Protein AF-H3NKQ8-F1 (afdb_monomer)

Nearest PDB structures (foldseek):
  8zra-assembly1_A  TM=7.911E-01  e=4.138E-03  Bacillus amyloliquefaciens
  3pnw-assembly1_C  TM=6.379E-01  e=1.163E-01  Homo sapiens
  4ova-assembly1_C  TM=5.927E-01  e=8.490E-02  Homo sapiens
  4qw2-assembly1_A  TM=5.713E-01  e=1.697E-01  Homo sapiens
  1ci0-assembly1_B  TM=4.087E-01  e=2.636E-01  Saccharomyces cerevisiae

Mean predicted aligned error: 16.02 Å

Foldseek 3Di:
DDDPVVDPDPCVRPDDPPPPPVVVPPPVPDPPPDPPPPPPDPPPLQADPLVVLLVVLVVQQVVQFKKWWWFDPDPPDDIDIAIFGFPDGDSFWTWGAHPPDRDIDIDTSRGTRDMGGDPPPPPPPDD

Sequence (127 aa):
MVDRSYLRSAAARNYQDRKMAKWMGFFLSEHQAALTQERLDPTDSVRLPQPTVYLWASQALSQGVAIQVTYQVAPTKPHQSFTGVVTDLTSDFILLKALQGQETRYLKLSQVLQMHLAPEATDQSAP

Radius of gyration: 22.15 Å; Cα contacts (8 Å, |Δi|>4): 154; chains: 1; bounding box: 40×54×64 Å

Structure (mmCIF, N/CA/C/O backbone):
data_AF-H3NKQ8-F1
#
_entry.id   AF-H3NKQ8-F1
#
loop_
_atom_site.group_PDB
_atom_site.id
_atom_site.type_symbol
_atom_site.label_atom_id
_atom_site.label_alt_id
_atom_site.label_comp_id
_atom_site.label_asym_id
_atom_site.label_entity_id
_atom_site.label_seq_id
_atom_site.pdbx_PDB_ins_code
_atom_site.Cartn_x
_atom_site.Cartn_y
_atom_site.Cartn_z
_atom_site.occupancy
_atom_site.B_iso_or_equiv
_atom_site.auth_seq_id
_atom_site.auth_comp_id
_atom_site.auth_asym_id
_atom_site.auth_atom_id
_atom_site.pdbx_PDB_model_num
ATOM 1 N N . MET A 1 1 ? 5.485 -34.078 -22.708 1.00 61.19 1 MET A N 1
ATOM 2 C CA . MET A 1 1 ? 6.953 -33.950 -22.838 1.00 61.19 1 MET A CA 1
ATOM 3 C C . MET A 1 1 ? 7.215 -33.422 -24.241 1.00 61.19 1 MET A C 1
ATOM 5 O O . MET A 1 1 ? 6.723 -34.036 -25.174 1.00 61.19 1 MET A O 1
ATOM 9 N N . VAL A 1 2 ? 7.812 -32.236 -24.399 1.00 67.94 2 VAL A N 1
ATOM 10 C CA . VAL A 1 2 ? 8.033 -31.637 -25.732 1.00 67.94 2 VAL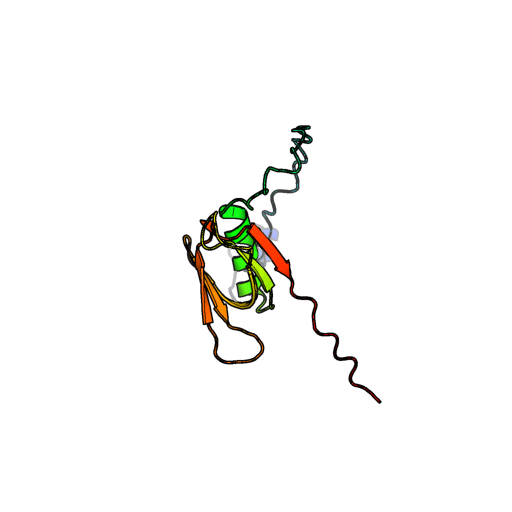 A CA 1
ATOM 11 C C . VAL A 1 2 ? 9.310 -32.225 -26.311 1.00 67.94 2 VAL A C 1
ATOM 13 O O . VAL A 1 2 ? 10.360 -32.114 -25.678 1.00 67.94 2 VAL A O 1
ATOM 16 N N . ASP A 1 3 ? 9.222 -32.839 -27.487 1.00 65.25 3 ASP A N 1
ATOM 17 C CA . ASP A 1 3 ? 10.403 -33.288 -28.214 1.00 65.25 3 ASP A CA 1
ATOM 18 C C . ASP A 1 3 ? 11.149 -32.070 -28.775 1.00 65.25 3 ASP A C 1
ATOM 20 O O . ASP A 1 3 ? 10.568 -31.233 -29.459 1.00 65.25 3 ASP A O 1
ATOM 24 N N . ARG A 1 4 ? 12.431 -31.946 -28.424 1.00 70.75 4 ARG A N 1
ATOM 25 C CA . ARG A 1 4 ? 13.326 -30.838 -28.797 1.00 70.75 4 ARG A CA 1
ATOM 26 C C . ARG A 1 4 ? 14.561 -31.323 -29.556 1.00 70.75 4 ARG A C 1
ATOM 28 O O . ARG A 1 4 ? 15.544 -30.590 -29.685 1.00 70.75 4 ARG A O 1
ATOM 35 N N . SER A 1 5 ? 14.520 -32.555 -30.054 1.00 74.50 5 SER A N 1
ATOM 36 C CA . SER A 1 5 ? 15.581 -33.194 -30.840 1.00 74.50 5 SER A CA 1
ATOM 37 C C . SER A 1 5 ? 16.024 -32.363 -32.057 1.00 74.50 5 SER A C 1
ATOM 39 O O . SER A 1 5 ? 17.195 -32.410 -32.440 1.00 74.50 5 SER A O 1
ATOM 41 N N . TYR A 1 6 ? 15.139 -31.510 -32.584 1.00 77.56 6 TYR A N 1
ATOM 42 C CA . TYR A 1 6 ? 15.409 -30.589 -33.692 1.00 77.56 6 TYR A CA 1
ATOM 43 C C . TYR A 1 6 ? 16.384 -29.437 -33.365 1.00 77.56 6 TYR A C 1
ATOM 45 O O . TYR A 1 6 ? 16.918 -28.811 -34.280 1.00 77.56 6 TYR A O 1
ATOM 53 N N . LEU A 1 7 ? 16.665 -29.137 -32.089 1.00 74.88 7 LEU A N 1
ATOM 54 C CA . LEU A 1 7 ? 17.656 -28.116 -31.717 1.00 74.88 7 LEU A CA 1
ATOM 55 C C . LEU A 1 7 ? 19.077 -28.664 -31.883 1.00 74.88 7 LEU A C 1
ATOM 57 O O . LEU A 1 7 ? 19.391 -29.736 -31.375 1.00 74.88 7 LEU A O 1
ATOM 61 N N . ARG A 1 8 ? 19.960 -27.930 -32.568 1.00 75.81 8 ARG A N 1
ATOM 62 C CA . ARG A 1 8 ? 21.320 -28.397 -32.907 1.00 75.81 8 ARG A CA 1
ATOM 63 C C . ARG A 1 8 ? 22.296 -28.384 -31.720 1.00 75.81 8 ARG A C 1
ATOM 65 O O . ARG A 1 8 ? 23.255 -29.147 -31.718 1.00 75.81 8 ARG A O 1
ATOM 72 N N . SER A 1 9 ? 22.062 -27.541 -30.711 1.00 69.06 9 SER A N 1
ATOM 73 C CA . SER A 1 9 ? 22.920 -27.428 -29.525 1.00 69.06 9 SER A CA 1
ATOM 74 C C . SER A 1 9 ? 22.377 -28.244 -28.346 1.00 69.06 9 SER A C 1
ATOM 76 O O . SER A 1 9 ? 21.209 -28.138 -27.970 1.00 69.06 9 SER A O 1
ATOM 78 N N . ALA A 1 10 ? 23.247 -29.043 -27.717 1.00 70.19 10 ALA A N 1
ATOM 79 C CA . ALA A 1 10 ? 22.887 -29.864 -26.555 1.00 70.19 10 ALA A CA 1
ATOM 80 C C . ALA A 1 10 ? 22.404 -29.012 -25.365 1.00 70.19 10 ALA A C 1
ATOM 82 O O . ALA A 1 10 ? 21.486 -29.404 -24.646 1.00 70.19 10 ALA A O 1
ATOM 83 N N . ALA A 1 11 ? 22.962 -27.807 -25.211 1.00 66.81 11 ALA A N 1
ATOM 84 C CA . ALA A 1 11 ? 22.552 -26.844 -24.193 1.00 66.81 11 ALA A CA 1
ATOM 85 C C . ALA A 1 11 ? 21.078 -26.423 -24.333 1.00 66.81 11 ALA A C 1
ATOM 87 O O . ALA A 1 11 ? 20.374 -26.342 -23.332 1.00 66.81 11 ALA A O 1
ATOM 88 N N . ALA A 1 12 ? 20.581 -26.215 -25.559 1.00 69.88 12 ALA A N 1
ATOM 89 C CA . ALA A 1 12 ? 19.195 -25.804 -25.790 1.00 69.88 12 ALA A CA 1
ATOM 90 C C . ALA A 1 12 ? 18.194 -26.960 -25.600 1.00 69.88 12 ALA A C 1
ATOM 92 O O . ALA A 1 12 ? 17.068 -26.736 -25.156 1.00 69.88 12 ALA A O 1
ATOM 93 N N . ARG A 1 13 ? 18.614 -28.205 -25.874 1.00 75.62 13 ARG A N 1
ATOM 94 C CA . ARG A 1 13 ? 17.810 -29.414 -25.610 1.00 75.62 13 ARG A CA 1
ATOM 95 C C . ARG A 1 13 ? 17.565 -29.619 -24.116 1.00 75.62 13 ARG A C 1
ATOM 97 O O . ARG A 1 13 ? 16.445 -29.927 -23.722 1.00 75.62 13 ARG A O 1
ATOM 104 N N . ASN A 1 14 ? 18.596 -29.384 -23.305 1.00 67.56 14 ASN A N 1
ATOM 105 C CA . ASN A 1 14 ? 18.554 -29.538 -21.849 1.00 67.56 14 ASN A CA 1
ATOM 106 C C . ASN A 1 14 ? 18.076 -28.276 -21.113 1.00 67.56 14 ASN A C 1
ATOM 108 O O . ASN A 1 14 ? 17.946 -28.293 -19.889 1.00 67.56 14 ASN A O 1
ATOM 112 N N . TYR A 1 15 ? 17.810 -27.178 -21.831 1.00 66.62 15 TYR A N 1
ATOM 113 C CA . TYR A 1 15 ? 17.345 -25.939 -21.221 1.00 66.62 15 TYR A CA 1
ATOM 114 C C . TYR A 1 15 ? 15.902 -26.090 -20.731 1.00 66.62 15 TYR A C 1
ATOM 116 O O . TYR A 1 15 ? 14.929 -25.962 -21.483 1.00 66.62 15 TYR A O 1
ATOM 124 N N . GLN A 1 16 ? 15.759 -26.368 -19.441 1.00 62.59 16 GLN A N 1
ATOM 125 C CA . GLN A 1 16 ? 14.500 -26.218 -18.732 1.00 62.59 16 GLN A CA 1
ATOM 126 C C . GLN A 1 16 ? 14.322 -24.739 -18.412 1.00 62.59 16 GLN A C 1
ATOM 128 O O . GLN A 1 16 ? 15.048 -24.174 -17.593 1.00 62.59 16 GLN A O 1
ATOM 133 N N . ASP A 1 17 ? 13.355 -24.112 -19.075 1.00 58.88 17 ASP A N 1
ATOM 134 C CA . ASP A 1 17 ? 12.901 -22.790 -18.679 1.00 58.88 17 ASP A CA 1
ATOM 135 C C . ASP A 1 17 ? 12.337 -22.913 -17.260 1.00 58.88 17 ASP A C 1
ATOM 137 O O . ASP A 1 17 ? 11.277 -23.514 -17.042 1.00 58.88 17 ASP A O 1
ATOM 141 N N . ARG A 1 18 ? 13.093 -22.429 -16.270 1.00 57.31 18 ARG A N 1
ATOM 142 C CA . ARG A 1 18 ? 12.594 -22.257 -14.908 1.00 57.31 18 ARG A CA 1
ATOM 143 C C . ARG A 1 18 ? 11.578 -21.126 -14.976 1.00 57.31 18 ARG A C 1
ATOM 145 O O . ARG A 1 18 ? 11.929 -19.966 -14.758 1.00 57.31 18 ARG A O 1
ATOM 152 N N . LYS A 1 19 ? 10.347 -21.496 -15.348 1.00 52.03 19 LYS A N 1
ATOM 153 C CA . LYS A 1 19 ? 9.148 -20.658 -15.381 1.00 52.03 19 LYS A CA 1
ATOM 154 C C . LYS A 1 19 ? 9.276 -19.528 -14.363 1.00 52.03 19 LYS A C 1
ATOM 156 O O . LYS A 1 19 ? 9.393 -19.794 -13.173 1.00 52.03 19 LYS A O 1
ATOM 161 N N . MET A 1 20 ? 9.251 -18.287 -14.843 1.00 57.06 20 MET A N 1
ATOM 162 C CA . MET A 1 20 ? 8.946 -17.105 -14.027 1.00 57.06 20 MET A CA 1
ATOM 163 C C . MET A 1 20 ? 9.839 -16.863 -12.790 1.00 57.06 20 MET A C 1
ATOM 165 O O . MET A 1 20 ? 9.456 -16.102 -11.915 1.00 57.06 20 MET A O 1
ATOM 169 N N . ALA A 1 21 ? 11.057 -17.410 -12.716 1.00 54.19 21 ALA A N 1
ATOM 170 C CA . ALA A 1 21 ? 12.001 -17.051 -11.643 1.00 54.19 21 ALA A CA 1
ATOM 171 C C . ALA A 1 21 ? 12.859 -15.811 -11.975 1.00 54.19 21 ALA A C 1
ATOM 173 O O . ALA A 1 21 ? 13.570 -15.296 -11.119 1.00 54.19 21 ALA A O 1
ATOM 174 N N . LYS A 1 22 ? 12.805 -15.317 -13.222 1.00 55.19 22 LYS A N 1
ATOM 175 C CA . LYS A 1 22 ? 13.591 -14.151 -13.670 1.00 55.19 22 LYS A CA 1
ATOM 176 C C . LYS A 1 22 ? 12.932 -12.796 -13.381 1.00 55.19 22 LYS A C 1
ATOM 178 O O . LYS A 1 22 ? 13.619 -11.787 -13.442 1.00 55.19 22 LYS A O 1
ATOM 183 N N . TRP A 1 23 ? 11.641 -12.762 -13.040 1.00 51.94 23 TRP A N 1
ATOM 184 C CA . TRP A 1 23 ? 10.900 -11.516 -12.767 1.00 51.94 23 TRP A CA 1
ATOM 185 C C . TRP A 1 23 ? 10.778 -11.179 -11.273 1.00 51.94 23 TRP A C 1
ATOM 187 O O . TRP A 1 23 ? 10.169 -10.180 -10.921 1.00 51.94 23 TRP A O 1
ATOM 197 N N . MET A 1 24 ? 11.393 -11.981 -10.398 1.00 51.34 24 MET A N 1
ATOM 198 C CA . MET A 1 24 ? 11.428 -11.756 -8.944 1.00 51.34 24 MET A CA 1
ATOM 199 C C . MET A 1 24 ? 12.809 -11.292 -8.445 1.00 51.34 24 MET A C 1
ATOM 201 O O . MET A 1 24 ? 13.062 -11.301 -7.246 1.00 51.34 24 MET A O 1
ATOM 205 N N . GLY A 1 25 ? 13.727 -10.945 -9.356 1.00 53.59 25 GLY A N 1
ATOM 206 C CA . GLY A 1 25 ? 15.157 -10.813 -9.050 1.00 53.59 25 GLY A CA 1
ATOM 207 C C . GLY A 1 25 ? 15.843 -9.543 -9.546 1.00 53.59 25 GLY A C 1
ATOM 208 O O . GLY A 1 25 ? 17.067 -9.501 -9.522 1.00 53.59 25 GLY A O 1
ATOM 209 N N . PHE A 1 26 ? 15.107 -8.517 -9.983 1.00 53.56 26 PHE A N 1
ATOM 210 C CA . PHE A 1 26 ? 15.678 -7.169 -10.100 1.00 53.56 26 PHE A CA 1
ATOM 211 C C . PHE A 1 26 ? 15.321 -6.374 -8.843 1.00 53.56 26 PHE A C 1
ATOM 213 O O . PHE A 1 26 ? 14.600 -5.382 -8.878 1.00 53.56 26 PHE A O 1
ATOM 220 N N . PHE A 1 27 ? 15.808 -6.860 -7.700 1.00 52.34 27 PHE A N 1
ATOM 221 C CA . PHE A 1 27 ? 16.087 -5.965 -6.590 1.00 52.34 27 PHE A CA 1
ATOM 222 C C . PHE A 1 27 ? 17.249 -5.114 -7.098 1.00 52.34 27 PHE A C 1
ATOM 224 O O . PHE A 1 27 ? 18.340 -5.640 -7.319 1.00 52.34 27 PHE A O 1
ATOM 231 N N . LEU A 1 28 ? 17.006 -3.834 -7.387 1.00 53.09 28 LEU A N 1
ATOM 232 C CA . LEU A 1 28 ? 18.100 -2.877 -7.471 1.00 53.09 28 LEU A CA 1
ATOM 233 C C . LEU A 1 28 ? 18.793 -2.956 -6.117 1.00 53.09 28 LEU A C 1
ATOM 235 O O . LEU A 1 28 ? 18.274 -2.457 -5.120 1.00 53.09 28 LEU A O 1
ATOM 239 N N . SER A 1 29 ? 19.908 -3.683 -6.083 1.00 48.25 29 SER A N 1
ATOM 240 C CA . SER A 1 29 ? 20.848 -3.633 -4.986 1.00 48.25 29 SER A CA 1
ATOM 241 C C . SER A 1 29 ? 21.073 -2.169 -4.653 1.00 48.25 29 SER A C 1
ATOM 243 O O . SER A 1 29 ? 21.352 -1.347 -5.525 1.00 48.25 29 SER A O 1
ATOM 245 N N . GLU A 1 30 ? 20.870 -1.884 -3.380 1.00 50.16 30 GLU A N 1
ATOM 246 C CA . GLU A 1 30 ? 21.341 -0.732 -2.642 1.00 50.16 30 GLU A CA 1
ATOM 247 C C . GLU A 1 30 ? 22.533 -0.039 -3.318 1.00 50.16 30 GLU A C 1
ATOM 249 O O . GLU A 1 30 ? 23.685 -0.444 -3.175 1.00 50.16 30 GLU A O 1
ATOM 254 N N . HIS A 1 31 ? 22.265 1.074 -4.001 1.00 50.19 31 HIS A N 1
ATOM 255 C CA . HIS A 1 31 ? 23.230 2.159 -4.027 1.00 50.19 31 HIS A CA 1
ATOM 256 C C . HIS A 1 31 ? 22.900 3.087 -2.868 1.00 50.19 31 HIS A C 1
ATOM 258 O O . HIS A 1 31 ? 22.125 4.035 -2.976 1.00 50.19 31 HIS A O 1
ATOM 264 N N . GLN A 1 32 ? 23.537 2.765 -1.745 1.00 51.09 32 GLN A N 1
ATOM 265 C CA . GLN A 1 32 ? 23.965 3.686 -0.705 1.00 51.09 32 GLN A CA 1
ATOM 266 C C . GLN A 1 32 ? 24.682 4.894 -1.350 1.00 51.09 32 GLN A C 1
ATOM 268 O O . GLN A 1 32 ? 25.905 4.947 -1.414 1.00 51.09 32 GLN A O 1
ATOM 273 N N . ALA A 1 33 ? 23.935 5.850 -1.893 1.00 45.25 33 ALA A N 1
ATOM 274 C CA . ALA A 1 33 ? 24.483 7.059 -2.503 1.00 45.25 33 ALA A CA 1
ATOM 275 C C . ALA A 1 33 ? 23.627 8.272 -2.144 1.00 45.25 33 ALA A C 1
ATOM 277 O O . ALA A 1 33 ? 23.139 8.977 -3.016 1.00 45.25 33 ALA A O 1
ATOM 278 N N . ALA A 1 34 ? 23.428 8.474 -0.843 1.00 44.88 34 ALA A N 1
ATOM 279 C CA . ALA A 1 34 ? 23.283 9.790 -0.236 1.00 44.88 34 ALA A CA 1
ATOM 280 C C . ALA A 1 34 ? 23.088 9.611 1.272 1.00 44.88 34 ALA A C 1
ATOM 282 O O . ALA A 1 34 ? 22.002 9.780 1.815 1.00 44.88 34 ALA A O 1
ATOM 283 N N . LEU A 1 35 ? 24.196 9.389 1.978 1.00 45.34 35 LEU A N 1
ATOM 284 C CA . LEU A 1 35 ? 24.434 10.137 3.213 1.00 45.34 35 LEU A CA 1
ATOM 285 C C . LEU A 1 35 ? 24.505 11.637 2.862 1.00 45.34 35 LEU A C 1
ATOM 287 O O . LEU A 1 35 ? 25.530 12.281 3.065 1.00 45.34 35 LEU A O 1
ATOM 291 N N . THR A 1 36 ? 23.440 12.203 2.287 1.00 45.84 36 THR A N 1
ATOM 292 C CA . THR A 1 36 ? 23.259 13.640 2.350 1.00 45.84 36 THR A CA 1
ATOM 293 C C . THR A 1 36 ? 22.854 13.864 3.784 1.00 45.84 36 THR A C 1
ATOM 295 O O . THR A 1 36 ? 21.748 13.534 4.206 1.00 45.84 36 THR A O 1
ATOM 298 N N . GLN A 1 37 ? 23.829 14.332 4.547 1.00 45.09 37 GLN A N 1
ATOM 299 C CA . GLN A 1 37 ? 23.651 15.012 5.810 1.00 45.09 37 GLN A CA 1
ATOM 300 C C . GLN A 1 37 ? 22.736 16.226 5.583 1.00 45.09 37 GLN A C 1
ATOM 302 O O . GLN A 1 37 ? 23.171 17.368 5.686 1.00 45.09 37 GLN A O 1
ATOM 307 N N . GLU A 1 38 ? 21.466 16.011 5.259 1.00 44.53 38 GLU A N 1
ATOM 308 C CA . GLU A 1 38 ? 20.452 16.965 5.646 1.00 44.53 38 GLU A CA 1
ATOM 309 C C . GLU A 1 38 ? 20.204 16.669 7.111 1.00 44.53 38 GLU A C 1
ATOM 311 O O . GLU A 1 38 ? 19.649 15.647 7.506 1.00 44.53 38 GLU A O 1
ATOM 316 N N . ARG A 1 39 ? 20.785 17.544 7.922 1.00 45.75 39 ARG A N 1
ATOM 317 C CA . ARG A 1 39 ? 20.351 17.874 9.265 1.00 45.75 39 ARG A CA 1
ATOM 318 C C . ARG A 1 39 ? 18.821 17.942 9.259 1.00 45.75 39 ARG A C 1
ATOM 320 O O . ARG A 1 39 ? 18.261 18.997 9.008 1.00 45.75 39 ARG A O 1
ATOM 327 N N . LEU A 1 40 ? 18.170 16.799 9.462 1.00 45.19 40 LEU A N 1
ATOM 328 C CA . LEU A 1 40 ? 16.734 16.725 9.658 1.00 45.19 40 LEU A CA 1
ATOM 329 C C . LEU A 1 40 ? 16.482 17.439 10.978 1.00 45.19 40 LEU A C 1
ATOM 331 O O . LEU A 1 40 ? 16.799 16.919 12.052 1.00 45.19 40 LEU A O 1
ATOM 335 N N . ASP A 1 41 ? 15.998 18.672 10.885 1.00 44.56 41 ASP A N 1
ATOM 336 C CA . ASP A 1 41 ? 15.427 19.349 12.030 1.00 44.56 41 ASP A CA 1
ATOM 337 C C . ASP A 1 41 ? 14.373 18.404 12.637 1.00 44.56 41 ASP A C 1
ATOM 339 O O . ASP A 1 41 ? 13.539 17.865 11.907 1.00 44.56 41 ASP A O 1
ATOM 343 N N . PRO A 1 42 ? 14.362 18.181 13.962 1.00 48.56 42 PRO A N 1
ATOM 344 C CA . PRO A 1 42 ? 13.427 17.257 14.619 1.00 48.56 42 PRO A CA 1
ATOM 345 C C . PRO A 1 42 ? 11.948 17.683 14.507 1.00 48.56 42 PRO A C 1
ATOM 347 O O . PRO A 1 42 ? 11.070 17.027 15.065 1.00 48.56 42 PRO A O 1
ATOM 350 N N . THR A 1 43 ? 11.675 18.783 13.801 1.00 45.59 43 THR A N 1
ATOM 351 C CA . THR A 1 43 ? 10.347 19.323 13.497 1.00 45.59 43 THR A CA 1
ATOM 352 C C . THR A 1 43 ? 9.837 18.883 12.121 1.00 45.59 43 THR A C 1
ATOM 354 O O . THR A 1 43 ? 8.631 18.947 11.883 1.00 45.59 43 THR A O 1
ATOM 357 N N . ASP A 1 44 ? 10.705 18.396 11.228 1.00 46.78 44 ASP A N 1
ATOM 358 C CA . ASP A 1 44 ? 10.257 17.824 9.963 1.00 46.78 44 ASP A CA 1
ATOM 359 C C . ASP A 1 44 ? 9.731 16.416 10.223 1.00 46.78 44 ASP A C 1
ATOM 361 O O . ASP A 1 44 ? 10.461 15.429 10.305 1.00 46.78 44 ASP A O 1
ATOM 365 N N . SER A 1 45 ? 8.416 16.325 10.391 1.00 54.75 45 SER A N 1
ATOM 366 C CA . SER A 1 45 ? 7.683 15.070 10.335 1.00 54.75 45 SER A CA 1
ATOM 367 C C . SER A 1 45 ? 7.950 14.418 8.974 1.00 54.75 45 SER A C 1
ATOM 369 O O . SER A 1 45 ? 7.272 14.734 7.994 1.00 54.75 45 SER A O 1
ATOM 371 N N . VAL A 1 46 ? 8.968 13.555 8.906 1.00 61.66 46 VAL A N 1
ATOM 372 C CA . VAL A 1 46 ? 9.390 12.846 7.694 1.00 61.66 46 VAL A CA 1
ATOM 373 C C . VAL A 1 46 ? 8.229 11.973 7.227 1.00 61.66 46 VAL A C 1
ATOM 375 O O . VAL A 1 46 ? 8.018 10.860 7.704 1.00 61.66 46 VAL A O 1
ATOM 378 N N . ARG A 1 47 ? 7.424 12.511 6.312 1.00 65.75 47 ARG A N 1
ATOM 379 C CA . ARG A 1 47 ? 6.391 11.759 5.605 1.00 65.75 47 ARG A CA 1
ATOM 380 C C . ARG A 1 47 ? 7.078 10.717 4.737 1.00 65.75 47 ARG A C 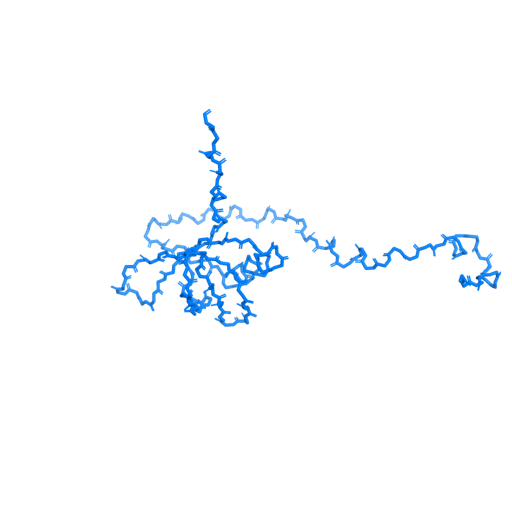1
ATOM 382 O O . ARG A 1 47 ? 7.942 11.062 3.932 1.00 65.75 47 ARG A O 1
ATOM 389 N N . LEU A 1 48 ? 6.669 9.457 4.868 1.00 75.38 48 LEU A N 1
ATOM 390 C CA . LEU A 1 48 ? 7.093 8.418 3.937 1.00 75.38 48 LEU A CA 1
ATOM 391 C C . LEU A 1 48 ? 6.732 8.826 2.494 1.00 75.38 48 LEU A C 1
ATOM 393 O O . LEU A 1 48 ? 5.597 9.243 2.238 1.00 75.38 48 LEU A O 1
ATOM 397 N N . PRO A 1 49 ? 7.655 8.676 1.527 1.00 80.38 49 PRO A N 1
ATOM 398 C CA . PRO A 1 49 ? 7.331 8.861 0.121 1.00 80.38 49 PRO A CA 1
ATOM 399 C C . PRO A 1 49 ? 6.195 7.917 -0.289 1.00 80.38 49 PRO A C 1
ATOM 401 O O . PRO A 1 49 ? 6.236 6.721 0.002 1.00 80.38 49 PRO A O 1
ATOM 404 N N . GLN A 1 50 ? 5.211 8.431 -1.029 1.00 81.38 50 GLN A N 1
ATOM 405 C CA . GLN A 1 50 ? 4.102 7.632 -1.569 1.00 81.38 50 GLN A CA 1
ATOM 406 C C . GLN A 1 50 ? 4.539 6.339 -2.292 1.00 81.38 50 GLN A C 1
ATOM 408 O O . GLN A 1 50 ? 3.925 5.305 -2.030 1.00 81.38 50 GLN A O 1
ATOM 413 N N . PRO A 1 51 ? 5.592 6.317 -3.144 1.00 81.38 51 PRO A N 1
ATOM 414 C CA . PRO A 1 51 ? 6.030 5.065 -3.769 1.00 81.38 51 PRO A CA 1
ATOM 415 C C . PRO A 1 51 ? 6.528 4.026 -2.752 1.00 81.38 51 PRO A C 1
ATOM 417 O O . PRO A 1 51 ? 6.304 2.832 -2.943 1.00 81.38 51 PRO A O 1
ATOM 420 N N . THR A 1 52 ? 7.144 4.457 -1.649 1.00 83.06 52 THR A N 1
ATOM 421 C CA . THR A 1 52 ? 7.589 3.566 -0.567 1.00 83.06 52 THR A CA 1
ATOM 422 C C . THR A 1 52 ? 6.397 2.982 0.188 1.00 83.06 52 THR A C 1
ATOM 424 O O . THR A 1 52 ? 6.359 1.781 0.440 1.00 83.06 52 THR A O 1
ATOM 427 N N . VAL A 1 53 ? 5.387 3.810 0.484 1.00 86.50 53 VAL A N 1
ATOM 428 C CA . VAL A 1 53 ? 4.119 3.371 1.097 1.00 86.50 53 VAL A CA 1
ATOM 429 C C . VAL A 1 53 ? 3.436 2.319 0.222 1.00 86.50 53 VAL A C 1
ATOM 431 O O . VAL A 1 53 ? 3.032 1.270 0.720 1.00 86.50 53 VAL A O 1
ATOM 434 N N . TYR A 1 54 ? 3.354 2.571 -1.088 1.00 86.94 54 TYR A N 1
ATOM 435 C CA . TYR A 1 54 ? 2.780 1.628 -2.046 1.00 86.94 54 TYR A CA 1
ATOM 436 C C . TYR A 1 54 ? 3.543 0.301 -2.053 1.00 86.94 54 TYR A C 1
ATOM 438 O O . TYR A 1 54 ? 2.933 -0.762 -1.955 1.00 86.94 54 TYR A O 1
ATOM 446 N N . LEU A 1 55 ? 4.876 0.358 -2.118 1.00 87.44 55 LEU A N 1
ATOM 447 C CA . LEU A 1 55 ? 5.724 -0.830 -2.104 1.00 87.44 55 LEU A CA 1
ATOM 448 C C . LEU A 1 55 ? 5.478 -1.671 -0.845 1.00 87.44 55 LEU A C 1
ATOM 450 O O . LEU A 1 55 ? 5.213 -2.868 -0.950 1.00 87.44 55 LEU A O 1
ATOM 454 N N . TRP A 1 56 ? 5.496 -1.055 0.337 1.00 86.06 56 TRP A N 1
ATOM 455 C CA . TRP A 1 56 ? 5.311 -1.774 1.600 1.00 86.06 56 TRP A CA 1
ATOM 456 C C . TRP A 1 56 ? 3.896 -2.335 1.745 1.00 86.06 56 TRP A C 1
ATOM 458 O O . TRP A 1 56 ? 3.727 -3.470 2.190 1.00 86.06 56 TRP A O 1
ATOM 468 N N . ALA A 1 57 ? 2.878 -1.590 1.309 1.00 87.00 57 ALA A N 1
ATOM 469 C CA . ALA A 1 57 ? 1.504 -2.080 1.289 1.00 87.00 57 ALA A CA 1
ATOM 470 C C . ALA A 1 57 ? 1.339 -3.253 0.310 1.00 87.00 57 ALA A C 1
ATOM 472 O O . ALA A 1 57 ? 0.637 -4.212 0.621 1.00 87.00 57 ALA A O 1
ATOM 473 N N . SER A 1 58 ? 2.017 -3.212 -0.844 1.00 86.2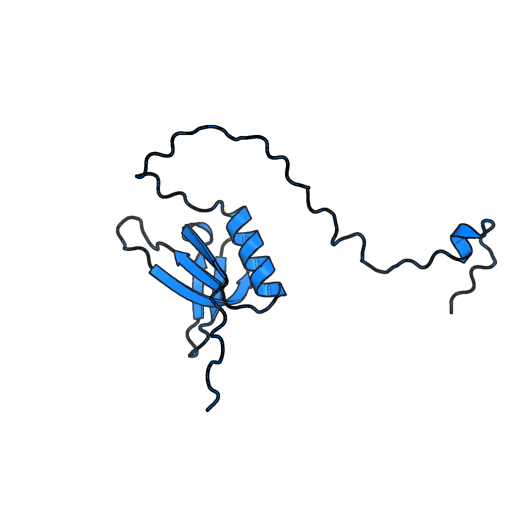5 58 SER A N 1
ATOM 474 C CA . SER A 1 58 ? 1.969 -4.288 -1.842 1.00 86.25 58 SER A CA 1
ATOM 475 C C . SER A 1 58 ? 2.616 -5.568 -1.322 1.00 86.25 58 SER A C 1
ATOM 477 O O . SER A 1 58 ? 2.083 -6.662 -1.512 1.00 86.25 58 SER A O 1
ATOM 479 N N . GLN A 1 59 ? 3.720 -5.427 -0.586 1.00 86.25 59 GLN A N 1
ATOM 480 C CA . GLN A 1 59 ? 4.380 -6.538 0.079 1.00 86.25 59 GLN A CA 1
ATOM 481 C C . GLN A 1 59 ? 3.482 -7.138 1.166 1.00 86.25 59 GLN A C 1
ATOM 483 O O . GLN A 1 59 ? 3.296 -8.352 1.193 1.00 86.25 59 GLN A O 1
ATOM 488 N N . ALA A 1 60 ? 2.871 -6.300 2.008 1.00 85.62 60 ALA A N 1
ATOM 489 C CA . ALA A 1 60 ? 1.946 -6.748 3.045 1.00 85.62 60 ALA A CA 1
ATOM 490 C C . ALA A 1 60 ? 0.722 -7.475 2.463 1.00 85.62 60 ALA A C 1
ATOM 492 O O . ALA A 1 60 ? 0.354 -8.536 2.963 1.00 85.62 60 ALA A O 1
ATOM 493 N N . LEU A 1 61 ? 0.142 -6.957 1.373 1.00 87.00 61 LEU A N 1
ATOM 494 C CA . LEU A 1 61 ? -0.964 -7.594 0.651 1.00 87.00 61 LEU A CA 1
ATOM 495 C C . LEU A 1 61 ? -0.556 -8.962 0.089 1.00 87.00 61 LEU A C 1
ATOM 497 O O . LEU A 1 61 ? -1.282 -9.938 0.252 1.00 87.00 61 LEU A O 1
ATOM 501 N N . SER A 1 62 ? 0.624 -9.055 -0.532 1.00 84.25 62 SER A N 1
ATOM 502 C CA . SER A 1 62 ? 1.129 -10.316 -1.087 1.00 84.25 62 SER A CA 1
ATOM 503 C C . SER A 1 62 ? 1.443 -11.363 -0.016 1.00 84.25 62 SER A C 1
ATOM 505 O O . SER A 1 62 ? 1.397 -12.555 -0.313 1.00 84.25 62 SER A O 1
ATOM 507 N N . GLN A 1 63 ? 1.818 -10.935 1.190 1.00 84.06 63 GLN A N 1
ATOM 508 C CA . GLN A 1 63 ? 2.158 -11.822 2.303 1.00 84.06 63 GLN A CA 1
ATOM 509 C C . GLN A 1 63 ? 0.957 -12.115 3.216 1.00 84.06 63 GLN A C 1
ATOM 511 O O . GLN A 1 63 ? 1.017 -13.050 4.009 1.00 84.06 63 GLN A O 1
ATOM 516 N N . GLY A 1 64 ? -0.124 -11.333 3.123 1.00 83.56 64 GLY A N 1
ATOM 517 C CA . GLY A 1 64 ? -1.291 -11.447 4.000 1.00 83.56 64 GLY A CA 1
ATOM 518 C C . GLY A 1 64 ? -1.002 -11.096 5.464 1.00 83.56 64 GLY A C 1
ATOM 519 O O . GLY A 1 64 ? -1.718 -11.553 6.352 1.00 83.56 64 GLY A O 1
ATOM 520 N N . VAL A 1 65 ? 0.050 -10.315 5.731 1.00 85.94 65 VAL A N 1
ATOM 521 C CA . VAL A 1 65 ? 0.498 -9.992 7.094 1.00 85.94 65 VAL A CA 1
ATOM 522 C C . VAL A 1 65 ? -0.155 -8.701 7.580 1.00 85.94 65 VAL A C 1
ATOM 524 O O . VAL A 1 65 ? -0.425 -7.777 6.808 1.00 85.94 65 VAL A O 1
ATOM 527 N N . ALA A 1 66 ? -0.412 -8.630 8.884 1.00 86.38 66 ALA A N 1
ATOM 528 C CA . ALA A 1 66 ? -0.901 -7.416 9.510 1.00 86.38 66 ALA A CA 1
ATOM 529 C C . ALA A 1 66 ? 0.196 -6.353 9.594 1.00 86.38 66 ALA A C 1
ATOM 531 O O . ALA A 1 66 ? 1.334 -6.620 9.977 1.00 86.38 66 ALA A O 1
ATOM 532 N N . ILE A 1 67 ? -0.175 -5.120 9.285 1.00 86.94 67 ILE A N 1
ATOM 533 C CA . ILE A 1 67 ? 0.693 -3.957 9.379 1.00 86.94 67 ILE A CA 1
ATOM 534 C C . ILE A 1 67 ? 0.073 -2.912 10.294 1.00 86.94 67 ILE A C 1
ATOM 536 O O . ILE A 1 67 ? -1.146 -2.738 10.342 1.00 86.94 67 ILE A O 1
ATOM 540 N N . GLN A 1 68 ? 0.930 -2.204 11.016 1.00 88.12 68 GLN A N 1
ATOM 541 C CA . GLN A 1 68 ? 0.574 -1.022 11.777 1.00 88.12 68 GLN A CA 1
ATOM 542 C C . GLN A 1 68 ? 0.913 0.217 10.949 1.00 88.12 68 GLN A C 1
ATOM 544 O O . GLN A 1 68 ? 2.073 0.469 10.622 1.00 88.12 68 GLN A O 1
ATOM 549 N N . VAL A 1 69 ? -0.108 1.000 10.619 1.00 88.81 69 VAL A N 1
ATOM 550 C CA . VAL A 1 69 ? 0.007 2.220 9.820 1.00 88.81 69 VAL A CA 1
ATOM 551 C C . VAL A 1 69 ? -0.260 3.426 10.707 1.00 88.81 69 VAL A C 1
ATOM 553 O O . VAL A 1 69 ? -1.337 3.539 11.292 1.00 88.81 69 VAL A O 1
ATOM 556 N N . THR A 1 70 ? 0.699 4.343 10.775 1.00 87.81 70 THR A N 1
ATOM 557 C CA . THR A 1 70 ? 0.534 5.666 11.379 1.00 87.81 70 THR A CA 1
ATOM 558 C C . THR A 1 70 ? 0.174 6.655 10.281 1.00 87.81 70 THR A C 1
ATOM 560 O O . THR A 1 70 ? 0.906 6.804 9.302 1.00 87.81 70 THR A O 1
ATOM 563 N N . TYR A 1 71 ? -0.949 7.345 10.431 1.00 87.88 71 TYR A N 1
ATOM 564 C CA . TYR A 1 71 ? -1.451 8.312 9.461 1.00 87.88 71 TYR A CA 1
ATOM 565 C C . TYR A 1 71 ? -1.988 9.558 10.153 1.00 87.88 71 TYR A C 1
ATOM 567 O O . TYR A 1 71 ? -2.329 9.568 11.339 1.00 87.88 71 TYR A O 1
ATOM 575 N N . GLN A 1 72 ? -2.091 10.624 9.372 1.00 84.25 72 GLN A N 1
ATOM 576 C CA . GLN A 1 72 ? -2.654 11.886 9.809 1.00 84.25 72 GLN A CA 1
ATOM 577 C C . GLN A 1 72 ? -3.694 12.357 8.799 1.00 84.25 72 GLN A C 1
ATOM 579 O O . GLN A 1 72 ? -3.395 12.640 7.642 1.00 84.25 72 GLN A O 1
ATOM 584 N N . VAL A 1 73 ? -4.945 12.450 9.252 1.00 81.19 73 VAL A N 1
ATOM 585 C CA . VAL A 1 73 ? -6.075 12.819 8.385 1.00 81.19 73 VAL A CA 1
ATOM 586 C C . VAL A 1 73 ? -6.003 14.294 7.967 1.00 81.19 73 VAL A C 1
ATOM 588 O O . VAL A 1 73 ? -6.377 14.635 6.848 1.00 81.19 73 VAL A O 1
ATOM 591 N N . ALA A 1 74 ? -5.513 15.163 8.855 1.00 78.69 74 ALA A N 1
ATOM 592 C CA . ALA A 1 74 ? -5.345 16.598 8.632 1.00 78.69 74 ALA A CA 1
ATOM 593 C C . ALA A 1 74 ? -4.196 17.132 9.508 1.00 78.69 74 ALA A C 1
ATOM 595 O O . ALA A 1 74 ? -4.012 16.598 10.601 1.00 78.69 74 ALA A O 1
ATOM 596 N N . PRO A 1 75 ? -3.476 18.195 9.100 1.00 72.94 75 PRO A N 1
ATOM 597 C CA . PRO A 1 75 ? -2.327 18.729 9.847 1.00 72.94 75 PRO A CA 1
ATOM 598 C C . PRO A 1 75 ? -2.668 19.169 11.280 1.00 72.94 75 PRO A C 1
ATOM 600 O O . PRO A 1 75 ? -1.808 19.186 12.149 1.00 72.94 75 PRO A O 1
ATOM 603 N N . THR A 1 76 ? -3.934 19.491 11.543 1.00 74.56 76 THR A N 1
ATOM 604 C CA . THR A 1 76 ? -4.452 19.879 12.862 1.00 74.56 76 THR A CA 1
ATOM 605 C C . THR A 1 76 ? -4.892 18.702 13.730 1.00 74.56 76 THR A C 1
ATOM 607 O O . THR A 1 76 ? -5.211 18.894 14.901 1.00 74.56 7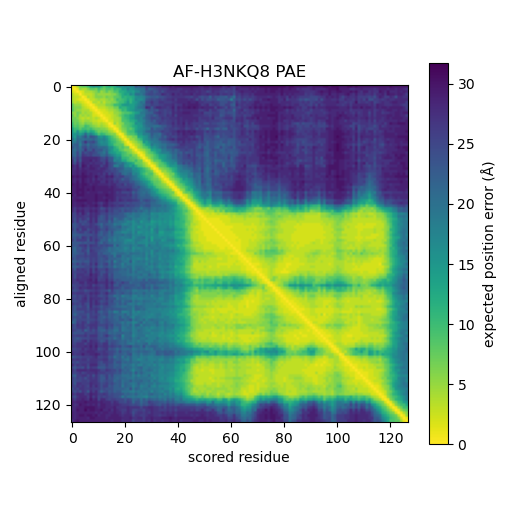6 THR A O 1
ATOM 610 N N . LYS A 1 77 ? -4.959 17.486 13.176 1.00 80.31 77 LYS A N 1
ATOM 611 C CA . LYS A 1 77 ? -5.365 16.287 13.915 1.00 80.31 77 LYS A CA 1
ATOM 612 C C . LYS A 1 77 ? -4.144 15.532 14.444 1.00 80.31 77 LYS A C 1
ATOM 614 O O . LYS A 1 77 ? -3.111 15.513 13.769 1.00 80.31 77 LYS A O 1
ATOM 619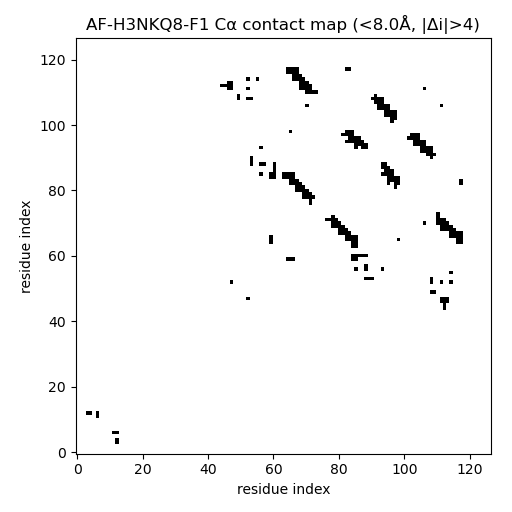 N N . PRO A 1 78 ? -4.271 14.875 15.613 1.00 81.56 78 PRO A N 1
ATOM 620 C CA . PRO A 1 78 ? -3.212 14.024 16.135 1.00 81.56 78 PRO A CA 1
ATOM 621 C C . PRO A 1 78 ? -2.950 12.848 15.191 1.00 81.56 78 PRO A C 1
ATOM 623 O O . PRO A 1 78 ? -3.838 12.414 14.449 1.00 81.56 78 PRO A O 1
ATOM 626 N N . HIS A 1 79 ? -1.728 12.323 15.248 1.00 85.00 79 HIS A N 1
ATOM 627 C CA . HIS A 1 79 ? -1.367 11.086 14.568 1.00 85.00 79 HIS A CA 1
ATOM 628 C C . HIS A 1 79 ? -2.232 9.939 15.090 1.00 85.00 79 HIS A C 1
ATOM 630 O O . HIS A 1 79 ? -2.419 9.784 16.297 1.00 85.00 79 HIS A O 1
ATOM 636 N N . GLN A 1 80 ? -2.771 9.144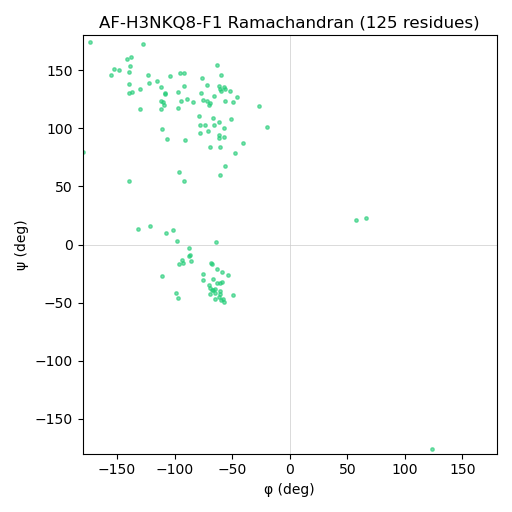 14.174 1.00 86.75 80 GLN A N 1
ATOM 637 C CA . GLN A 1 80 ? -3.546 7.955 14.494 1.00 86.75 80 GLN A CA 1
ATOM 638 C C . GLN A 1 80 ? -2.805 6.731 13.981 1.00 86.75 80 GLN A C 1
ATOM 640 O O . GLN A 1 80 ? -2.245 6.756 12.888 1.00 86.75 80 GLN A O 1
ATOM 645 N N . SER A 1 81 ? -2.827 5.658 14.762 1.00 87.31 81 SER A N 1
ATOM 646 C CA . SER A 1 81 ? -2.353 4.346 14.341 1.00 87.31 81 SER A CA 1
ATOM 647 C C . SER A 1 81 ? -3.540 3.432 14.048 1.00 87.31 81 SER A C 1
ATOM 649 O O . SER A 1 81 ? -4.594 3.520 14.678 1.00 87.31 81 SER A O 1
ATOM 651 N N . PHE A 1 82 ? -3.388 2.568 13.051 1.00 88.69 82 PHE A N 1
ATOM 652 C CA . PHE A 1 82 ? -4.330 1.495 12.759 1.00 88.69 82 PHE A CA 1
ATOM 653 C C . PHE A 1 82 ? -3.555 0.226 12.441 1.00 88.69 82 PHE A C 1
ATOM 655 O O . PHE A 1 82 ? -2.637 0.260 11.622 1.00 88.69 82 PHE A O 1
ATOM 662 N N . THR A 1 83 ? -3.939 -0.880 13.071 1.00 89.75 83 THR A N 1
ATOM 663 C CA . THR A 1 83 ? -3.320 -2.187 12.851 1.00 89.75 83 THR A CA 1
ATOM 664 C C . THR A 1 83 ? -4.308 -3.104 12.152 1.00 89.75 83 THR A C 1
ATOM 666 O O . THR A 1 83 ? -5.416 -3.330 12.642 1.00 89.75 83 THR A O 1
ATOM 669 N N . GLY A 1 84 ? -3.913 -3.640 11.003 1.00 89.75 84 GLY A N 1
ATOM 670 C CA . GLY A 1 84 ? -4.783 -4.488 10.203 1.00 89.75 84 GLY A CA 1
ATOM 671 C C . GLY A 1 84 ? -4.078 -5.108 9.008 1.00 89.75 84 GLY A C 1
ATOM 672 O O . GLY A 1 84 ? -2.924 -4.803 8.718 1.00 89.75 84 GLY A O 1
ATOM 673 N N . VAL A 1 85 ? -4.784 -5.990 8.313 1.00 90.38 85 VAL A N 1
ATOM 674 C CA . VAL A 1 85 ? -4.300 -6.646 7.096 1.00 90.38 85 VAL A CA 1
ATOM 675 C C . VAL A 1 85 ? -4.719 -5.821 5.885 1.00 90.38 85 VAL A C 1
ATOM 677 O O . VAL A 1 85 ? -5.858 -5.349 5.808 1.00 90.38 85 VAL A O 1
ATOM 680 N N . VAL A 1 86 ? -3.807 -5.641 4.930 1.00 91.19 86 VAL A N 1
ATOM 681 C CA . VAL A 1 86 ? -4.123 -4.985 3.656 1.00 91.19 86 VAL A CA 1
ATOM 682 C C . VAL A 1 86 ? -5.025 -5.914 2.851 1.00 91.19 86 VAL A C 1
ATOM 684 O O . VAL A 1 86 ? -4.651 -7.048 2.573 1.00 91.19 86 VAL A O 1
ATOM 687 N N . THR A 1 87 ? -6.224 -5.448 2.513 1.00 88.25 87 THR A N 1
ATOM 688 C CA . THR A 1 87 ? -7.187 -6.209 1.697 1.00 88.25 87 THR A CA 1
ATOM 689 C C . THR A 1 87 ? -7.138 -5.762 0.242 1.00 88.25 87 THR A C 1
ATOM 691 O O . THR A 1 87 ? -7.118 -6.596 -0.654 1.00 88.25 87 THR A O 1
ATOM 694 N N . ASP A 1 88 ? -7.034 -4.450 0.022 1.00 88.50 88 ASP A N 1
ATOM 695 C CA . ASP A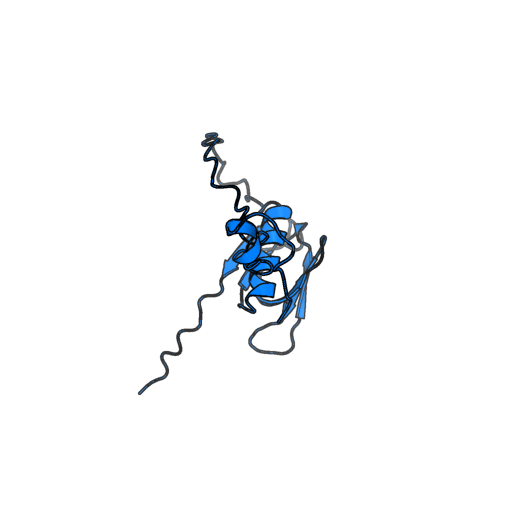 1 88 ? -6.939 -3.847 -1.305 1.00 88.50 88 ASP A CA 1
ATOM 696 C C . ASP A 1 88 ? -5.920 -2.706 -1.307 1.00 88.50 88 ASP A C 1
ATOM 698 O O . ASP A 1 88 ? -5.735 -1.993 -0.313 1.00 88.50 88 ASP A O 1
ATOM 702 N N . LEU A 1 89 ? -5.268 -2.524 -2.453 1.00 89.38 89 LEU A N 1
ATOM 703 C CA . LEU A 1 89 ? -4.249 -1.507 -2.685 1.00 89.38 89 LEU A CA 1
ATOM 704 C C . LEU A 1 89 ? -4.436 -0.897 -4.075 1.00 89.38 89 LEU A C 1
ATOM 706 O O . LEU A 1 89 ? -4.522 -1.611 -5.069 1.00 89.38 89 LEU A O 1
ATOM 710 N N . THR A 1 90 ? -4.460 0.432 -4.144 1.00 88.94 90 THR A N 1
ATOM 711 C CA . THR A 1 90 ? -4.476 1.215 -5.389 1.00 88.94 90 THR A CA 1
ATOM 712 C C . THR A 1 90 ? -3.346 2.251 -5.353 1.00 88.94 90 THR A C 1
ATOM 714 O O . THR A 1 90 ? -2.689 2.440 -4.332 1.00 88.94 90 THR A O 1
ATOM 717 N N . SER A 1 91 ? -3.103 2.953 -6.460 1.00 81.19 91 SER A N 1
ATOM 718 C CA . SER A 1 91 ? -2.094 4.017 -6.542 1.00 81.19 91 SER A CA 1
ATOM 719 C C . SER A 1 91 ? -2.358 5.224 -5.628 1.00 81.19 91 SER A C 1
ATOM 721 O O . SER A 1 91 ? -1.422 5.960 -5.339 1.00 81.19 91 SER A O 1
ATOM 723 N N . ASP A 1 92 ? -3.603 5.445 -5.182 1.00 85.94 92 ASP A N 1
ATOM 724 C CA . ASP A 1 92 ? -3.985 6.598 -4.337 1.00 85.94 92 ASP A CA 1
ATOM 725 C C . ASP A 1 92 ? -4.369 6.213 -2.899 1.00 85.94 92 ASP A C 1
ATOM 727 O O . ASP A 1 92 ? -4.183 7.003 -1.967 1.00 85.94 92 ASP A O 1
ATOM 731 N N . PHE A 1 93 ? -4.852 4.984 -2.687 1.00 89.25 93 PHE A N 1
ATOM 732 C CA . PHE A 1 93 ? -5.342 4.534 -1.385 1.00 89.25 93 PHE A CA 1
ATOM 733 C C . PHE A 1 93 ? -4.984 3.086 -1.040 1.00 89.25 93 PHE A C 1
ATOM 735 O O . PHE A 1 93 ? -4.722 2.254 -1.908 1.00 89.25 93 PHE A O 1
ATOM 742 N N . ILE A 1 94 ? -5.035 2.802 0.260 1.00 91.38 94 ILE A N 1
ATOM 743 C CA . ILE A 1 94 ? -4.897 1.480 0.866 1.00 91.38 94 ILE A CA 1
ATOM 744 C C . ILE A 1 94 ? -6.154 1.169 1.685 1.00 91.38 94 ILE A C 1
ATOM 746 O O . ILE A 1 94 ? -6.689 2.042 2.379 1.00 91.38 94 ILE A O 1
ATOM 750 N N . LEU A 1 95 ? -6.626 -0.073 1.602 1.00 91.81 95 LEU A N 1
ATOM 751 C CA . LEU A 1 95 ? -7.758 -0.570 2.375 1.00 91.81 95 LEU A CA 1
ATOM 752 C C . LEU A 1 95 ? -7.256 -1.602 3.379 1.00 91.81 95 LEU A C 1
ATOM 754 O O . LEU A 1 95 ? -6.726 -2.653 3.015 1.00 91.81 95 LEU A O 1
ATOM 758 N N . LEU A 1 96 ? -7.423 -1.281 4.656 1.00 90.69 96 LEU A N 1
ATOM 759 C CA . LEU A 1 96 ? -6.966 -2.106 5.764 1.00 90.69 96 LEU A CA 1
ATOM 760 C C . LEU A 1 96 ? -8.172 -2.671 6.497 1.00 90.69 96 LEU A C 1
ATOM 762 O O . LEU A 1 96 ? -9.108 -1.939 6.809 1.00 90.69 96 LEU A O 1
ATOM 766 N N . LYS A 1 97 ? -8.134 -3.955 6.823 1.00 90.12 97 LYS A N 1
ATOM 767 C CA . LYS A 1 97 ? -9.140 -4.606 7.657 1.00 90.12 97 LYS A CA 1
ATOM 768 C C . LYS A 1 97 ? -8.542 -4.917 9.022 1.00 90.12 97 LYS A C 1
ATOM 770 O O . LYS A 1 97 ? -7.452 -5.481 9.098 1.00 90.12 97 LYS A O 1
ATOM 775 N N . ALA A 1 98 ? -9.237 -4.542 10.092 1.00 88.88 98 ALA A N 1
ATOM 776 C CA . ALA A 1 98 ? -8.803 -4.838 11.452 1.00 88.88 98 ALA A CA 1
ATOM 777 C C . ALA A 1 98 ? -8.682 -6.356 11.676 1.00 88.88 98 ALA A C 1
ATOM 779 O O . ALA A 1 98 ? -9.471 -7.137 11.142 1.00 88.88 98 ALA A O 1
ATOM 780 N N . LEU A 1 99 ? -7.706 -6.770 12.490 1.00 80.81 99 LEU A N 1
ATOM 781 C CA . LEU A 1 99 ? -7.543 -8.173 12.899 1.00 80.81 99 LEU A CA 1
ATOM 782 C C . LEU A 1 99 ? -8.669 -8.637 13.834 1.00 80.81 99 LEU A C 1
ATOM 784 O O . LEU A 1 99 ? -9.126 -9.773 13.744 1.00 80.81 99 LEU A O 1
ATOM 788 N N . GLN A 1 100 ? -9.117 -7.753 14.727 1.00 76.94 100 GLN A N 1
ATOM 789 C CA . GLN A 1 100 ? -10.235 -7.992 15.635 1.00 76.94 100 GLN A CA 1
ATOM 790 C C . GLN A 1 100 ? -11.406 -7.097 15.217 1.00 76.94 100 GLN A C 1
ATOM 792 O O . GLN A 1 100 ? -11.420 -5.906 15.511 1.00 76.94 100 GLN A O 1
ATOM 797 N N . GLY A 1 101 ? -12.373 -7.667 14.490 1.00 73.19 101 GLY A N 1
ATOM 798 C CA . GLY A 1 101 ? -13.611 -6.992 14.084 1.00 73.19 101 GLY A CA 1
ATOM 799 C C . GLY A 1 101 ? -13.868 -6.969 12.572 1.00 73.19 101 GLY A C 1
ATOM 800 O O . GLY A 1 101 ? -13.141 -7.562 11.777 1.00 73.19 101 GLY A O 1
ATOM 801 N N . GLN A 1 102 ? -14.946 -6.285 12.174 1.00 76.06 102 GLN A N 1
ATOM 802 C CA . GLN A 1 102 ? -15.282 -6.015 10.766 1.00 76.06 102 GLN A CA 1
ATOM 803 C C . GLN A 1 102 ? -14.927 -4.585 10.333 1.00 76.06 102 GLN A C 1
ATOM 805 O O . GLN A 1 102 ? -15.343 -4.140 9.267 1.00 76.06 102 GLN A O 1
ATOM 810 N N . GLU A 1 103 ? -14.156 -3.854 11.139 1.00 85.12 103 GLU A N 1
ATOM 811 C CA . GLU A 1 103 ? -13.767 -2.493 10.793 1.00 85.12 103 GLU A CA 1
ATOM 812 C C . GLU A 1 103 ? -12.784 -2.484 9.619 1.00 85.12 103 GLU A C 1
ATOM 814 O O . GLU A 1 103 ? -11.694 -3.062 9.672 1.00 85.12 103 GLU A O 1
ATOM 819 N N . THR A 1 104 ? -13.179 -1.795 8.552 1.00 86.44 104 THR A N 1
ATOM 820 C CA . THR A 1 104 ? -12.333 -1.506 7.396 1.00 86.44 104 THR A CA 1
ATOM 821 C C . THR A 1 104 ? -11.973 -0.029 7.382 1.00 86.44 104 THR A C 1
ATOM 823 O O . THR A 1 104 ? -12.845 0.839 7.460 1.00 86.44 104 THR A O 1
ATOM 826 N N . ARG A 1 105 ? -10.684 0.265 7.253 1.00 87.50 105 ARG A N 1
ATOM 827 C CA . ARG A 1 105 ? -10.126 1.612 7.217 1.00 87.50 105 ARG A CA 1
ATOM 828 C C . ARG A 1 105 ? -9.633 1.911 5.807 1.00 87.50 105 ARG A C 1
ATOM 830 O O . ARG A 1 105 ? -8.745 1.234 5.294 1.00 87.50 105 ARG A O 1
ATOM 837 N N . TYR A 1 106 ? -10.197 2.952 5.208 1.00 90.56 106 TYR A N 1
ATOM 838 C CA . TYR A 1 106 ? -9.693 3.547 3.976 1.00 90.56 106 TYR A CA 1
ATOM 839 C C . TYR A 1 106 ? -8.672 4.632 4.325 1.00 90.56 106 TYR A C 1
ATOM 841 O O . TYR A 1 106 ? -8.998 5.554 5.077 1.00 90.56 106 TYR A O 1
ATOM 849 N N . LEU A 1 107 ? -7.458 4.543 3.780 1.00 88.88 107 LEU A N 1
ATOM 850 C CA . LEU A 1 107 ? -6.403 5.538 3.979 1.00 88.88 107 LEU A CA 1
ATOM 851 C C . LEU A 1 107 ? -5.805 5.953 2.636 1.00 88.88 107 LEU A C 1
ATOM 853 O O . LEU A 1 107 ? -5.464 5.102 1.819 1.00 88.88 107 LEU A O 1
ATOM 857 N N . LYS A 1 108 ? -5.626 7.258 2.412 1.00 89.81 108 LYS A N 1
ATOM 858 C CA . LYS A 1 108 ? -4.853 7.740 1.256 1.00 89.81 108 LYS A CA 1
ATOM 859 C C . LYS A 1 108 ? -3.363 7.559 1.510 1.00 89.81 108 LYS A C 1
ATOM 861 O O . LYS A 1 108 ? -2.904 7.841 2.617 1.00 89.81 108 LYS A O 1
ATOM 866 N N . LEU A 1 109 ? -2.590 7.206 0.480 1.00 85.25 109 LEU A N 1
ATOM 867 C CA . LEU A 1 109 ? -1.132 7.076 0.610 1.00 85.25 109 LEU A CA 1
ATOM 868 C C . LEU A 1 109 ? -0.483 8.390 1.073 1.00 85.25 109 LEU A C 1
ATOM 870 O O . LEU A 1 109 ? 0.471 8.370 1.839 1.00 85.25 109 LEU A O 1
ATOM 874 N N . SER A 1 110 ? -1.044 9.537 0.679 1.00 84.50 110 SER A N 1
ATOM 875 C CA . SER A 1 110 ? -0.576 10.871 1.086 1.00 84.50 110 SER A CA 1
ATOM 876 C C . SER A 1 110 ? -0.772 11.202 2.570 1.00 84.50 110 SER A C 1
ATOM 878 O O . SER A 1 110 ? -0.163 12.149 3.070 1.00 84.50 110 SER A O 1
ATOM 880 N N . GLN A 1 111 ? -1.628 10.456 3.272 1.00 85.88 11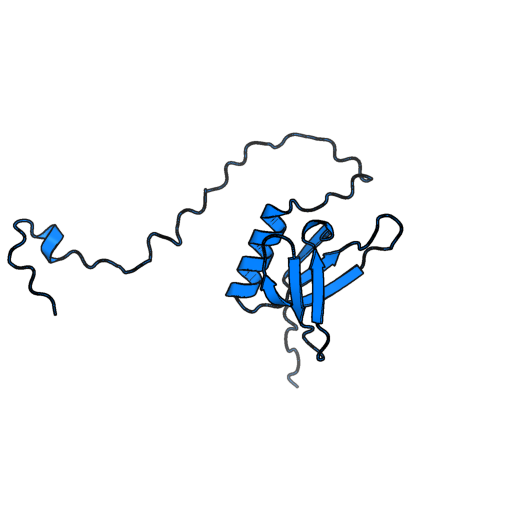1 GLN A N 1
ATOM 881 C CA . GLN A 1 111 ? -1.890 10.631 4.702 1.00 85.88 111 GLN A CA 1
ATOM 882 C C . GLN A 1 111 ? -1.017 9.721 5.567 1.00 85.88 111 GLN A C 1
ATOM 884 O O . GLN A 1 111 ? -0.965 9.913 6.782 1.00 85.88 111 GLN A O 1
ATOM 889 N N . VAL A 1 112 ? -0.358 8.730 4.963 1.00 86.75 112 VAL A N 1
ATOM 890 C CA . VAL A 1 112 ? 0.493 7.779 5.671 1.00 86.75 112 VAL A CA 1
ATOM 891 C C . VAL A 1 112 ? 1.808 8.455 6.036 1.00 86.75 112 VAL A C 1
ATOM 893 O O . VAL A 1 112 ? 2.512 9.000 5.191 1.00 86.75 112 VAL A O 1
ATOM 896 N N . LEU A 1 113 ? 2.122 8.418 7.325 1.00 83.88 113 LEU A N 1
ATOM 897 C CA . LEU A 1 113 ? 3.361 8.942 7.883 1.00 83.88 113 LEU A CA 1
ATOM 898 C C . LEU A 1 113 ? 4.381 7.828 8.053 1.00 83.88 113 LEU A C 1
ATOM 900 O O . LEU A 1 113 ? 5.534 7.999 7.682 1.00 83.88 113 LEU A O 1
ATOM 904 N N . GLN A 1 114 ? 3.944 6.695 8.606 1.00 83.38 114 GLN A N 1
ATOM 905 C CA . GLN A 1 114 ? 4.815 5.588 8.976 1.00 83.38 114 GLN A CA 1
ATOM 906 C C . GLN A 1 114 ? 4.082 4.254 8.828 1.00 83.38 114 GLN A C 1
ATOM 908 O O . GLN A 1 114 ? 2.863 4.185 8.993 1.00 83.38 114 GLN A O 1
ATOM 913 N N . MET A 1 115 ? 4.817 3.189 8.531 1.00 83.69 115 MET A N 1
ATOM 914 C CA . MET A 1 115 ? 4.285 1.836 8.391 1.00 83.69 115 MET A CA 1
ATOM 915 C C . MET A 1 115 ? 5.259 0.844 9.018 1.00 83.69 115 MET A C 1
ATOM 917 O O . MET A 1 115 ? 6.465 0.954 8.831 1.00 83.69 115 MET A O 1
ATOM 921 N N . HIS A 1 116 ? 4.738 -0.134 9.744 1.00 83.38 116 HIS A N 1
ATOM 922 C CA . HIS A 1 116 ? 5.521 -1.215 10.330 1.00 83.38 116 HIS A CA 1
ATOM 923 C C . HIS A 1 116 ? 4.782 -2.531 10.168 1.00 83.38 116 HIS A C 1
ATOM 925 O O . HIS A 1 116 ? 3.551 -2.550 10.121 1.00 83.38 116 HIS A O 1
ATOM 931 N N . LEU A 1 117 ? 5.524 -3.636 10.134 1.00 81.44 117 LEU A N 1
ATOM 932 C CA . LEU A 1 117 ? 4.918 -4.938 10.374 1.00 81.44 117 LEU A CA 1
ATOM 933 C C . LEU A 1 117 ? 4.309 -4.911 11.778 1.00 81.44 117 LEU A C 1
ATOM 935 O O . LEU A 1 117 ? 4.961 -4.450 12.720 1.00 81.44 117 LEU A O 1
ATOM 939 N N . ALA A 1 118 ? 3.062 -5.353 11.919 1.00 77.69 118 ALA A N 1
ATOM 940 C CA . ALA A 1 118 ? 2.521 -5.558 13.249 1.00 77.69 118 ALA A CA 1
ATOM 941 C C . ALA A 1 118 ? 3.384 -6.634 13.927 1.00 77.69 118 ALA A C 1
ATOM 943 O O . ALA A 1 118 ? 3.718 -7.622 13.265 1.00 77.69 118 ALA A O 1
ATOM 944 N N . PRO A 1 119 ? 3.775 -6.463 15.203 1.00 60.88 119 PRO A N 1
ATOM 945 C CA . PRO A 1 119 ? 4.391 -7.559 15.927 1.00 60.88 119 PRO A CA 1
ATOM 946 C C . PRO A 1 119 ? 3.406 -8.722 15.871 1.00 60.88 119 PRO A C 1
ATOM 948 O O . PRO A 1 119 ? 2.236 -8.554 16.232 1.00 60.88 119 PRO A O 1
ATOM 951 N N . GLU A 1 120 ? 3.852 -9.871 15.355 1.00 50.12 120 GLU A N 1
ATOM 952 C CA . GLU A 1 120 ? 3.102 -11.107 15.525 1.00 50.12 120 GLU A CA 1
ATOM 953 C C . GLU A 1 120 ? 2.782 -11.188 17.013 1.00 50.12 120 GLU A C 1
ATOM 955 O O . GLU A 1 120 ? 3.677 -11.085 17.857 1.00 50.12 120 GLU A O 1
ATOM 960 N N . ALA A 1 121 ? 1.495 -11.274 17.343 1.00 46.19 121 ALA A N 1
ATOM 961 C CA . ALA A 1 121 ? 1.101 -11.680 18.671 1.00 46.19 121 ALA A CA 1
ATOM 962 C C . ALA A 1 121 ? 1.664 -13.091 18.826 1.00 46.19 121 ALA A C 1
ATOM 964 O O . ALA A 1 121 ? 1.051 -14.058 18.385 1.00 46.19 121 ALA A O 1
ATOM 965 N N . THR A 1 122 ? 2.886 -13.184 19.354 1.00 37.22 122 THR A N 1
ATOM 966 C CA . THR A 1 122 ? 3.445 -14.422 19.865 1.00 37.22 122 THR A CA 1
ATOM 967 C C . THR A 1 122 ? 2.385 -14.956 20.801 1.00 37.22 122 THR A C 1
ATOM 969 O O . THR A 1 122 ? 2.120 -14.369 21.853 1.00 37.22 122 THR A O 1
ATOM 972 N N . ASP A 1 123 ? 1.737 -16.020 20.356 1.00 43.19 123 ASP A N 1
ATOM 973 C CA . ASP A 1 123 ? 0.907 -16.876 21.166 1.00 43.19 123 ASP A CA 1
ATOM 974 C C . ASP A 1 123 ? 1.817 -17.461 22.252 1.00 43.19 123 ASP A C 1
ATOM 976 O O . ASP A 1 123 ? 2.428 -18.513 22.100 1.00 43.19 123 ASP A O 1
ATOM 980 N N . GLN A 1 124 ? 2.006 -16.702 23.330 1.00 40.06 124 GLN A N 1
ATOM 981 C CA . GLN A 1 124 ? 2.434 -17.230 24.617 1.00 40.06 124 GLN A CA 1
ATOM 982 C C . GLN A 1 124 ? 1.169 -17.553 25.414 1.00 40.06 124 GLN A C 1
ATOM 984 O O . GLN A 1 124 ? 0.956 -17.052 26.515 1.00 40.06 124 GLN A O 1
ATOM 989 N N . SER A 1 125 ? 0.290 -18.366 24.826 1.00 51.12 125 SER A N 1
ATOM 990 C CA . SER A 1 125 ? -0.652 -19.178 25.578 1.00 51.12 125 SER A CA 1
ATOM 991 C C . SER A 1 125 ? -0.179 -20.624 25.502 1.00 51.12 125 SER A C 1
ATOM 993 O O . SER A 1 125 ? -0.516 -21.367 24.588 1.00 51.12 125 SER A O 1
ATOM 995 N N . ALA A 1 126 ? 0.643 -21.025 26.466 1.00 31.59 126 ALA A N 1
ATOM 996 C CA . ALA A 1 126 ? 0.784 -22.425 26.833 1.00 31.59 126 ALA A CA 1
ATOM 997 C C . ALA A 1 126 ? 1.271 -22.532 28.293 1.00 31.59 126 ALA A C 1
ATOM 999 O O . ALA A 1 126 ? 1.986 -21.639 28.746 1.00 31.59 126 ALA A O 1
ATOM 1000 N N . PRO A 1 127 ? 0.814 -23.574 29.009 1.00 40.38 127 PRO A N 1
ATOM 1001 C CA . PRO A 1 127 ? 0.409 -23.567 30.422 1.00 40.38 127 PRO A CA 1
ATOM 1002 C C . PRO A 1 1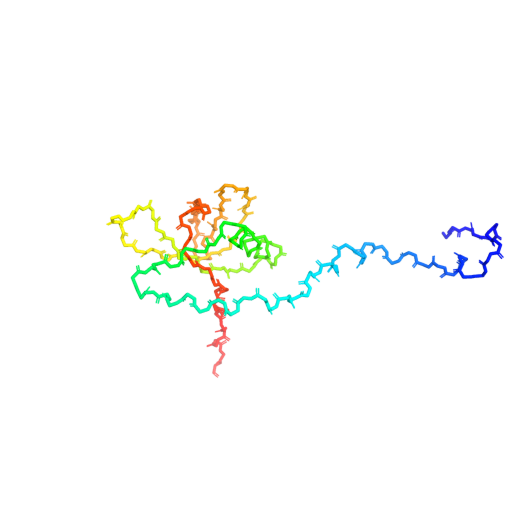27 ? 1.525 -23.705 31.465 1.00 40.38 127 PRO A C 1
ATOM 1004 O O . PRO A 1 127 ? 2.641 -24.147 31.112 1.00 40.38 127 PRO A O 1
#

Organism: NCBI:txid883113

pLDDT: mean 71.96, std 16.85, range [31.59, 91.81]

Solvent-accessible surface area (backbone atoms only — not comparable to full-atom values): 8101 Å² total; per-residue (Å²): 135,85,89,48,83,87,51,91,48,71,66,67,56,69,57,72,79,69,75,82,61,75,81,78,63,80,68,78,72,83,75,92,78,69,93,64,83,68,80,73,55,94,79,64,78,72,59,48,54,51,71,58,52,48,51,54,50,51,50,29,40,76,67,66,40,44,29,32,38,33,32,36,94,43,95,91,46,72,81,42,75,50,60,18,29,42,77,47,78,56,100,60,36,40,32,30,33,33,80,84,66,86,56,69,46,80,42,47,42,90,33,37,39,46,76,43,75,43,77,75,79,75,80,82,80,75,135

Secondary structure (DSSP, 8-state):
----TT-SSHHHHS----TT-SSS-----------------TTS--PPPHHHHHHHHHHHHHHT-EEEEEE-SSTTSPPEEEEEEEEEE-SSEEEEEESSSS-EEEEEGGGEEEEEEPPP-------